Protein AF-A0A4R2MB29-F1 (afdb_monomer_lite)

Foldseek 3Di:
DVVVVVVVVVVVVVVVVVVPVVCDPVNVVVVVVVVVVVVVVVVVVVVVVVVVVVVVVCCVVPPAPWDDDDPDTDGPVVVPPPDPPDDD

Organism: Rubrivivax gelatinosus (NCBI:txid28068)

Radius of gyration: 31.38 Å; chains: 1; bounding box: 47×34×91 Å

Secondary structure (DSSP, 8-state):
-HHHHHHHHHHHHHHHHHHHHHHHHHHHHHHHHHHHHHHHHHHHHHHHHHHHHHHHHHHHHH----EEETTEEE-GGGSTTSSSS---

Structure (mmCIF, N/CA/C/O backbone):
data_AF-A0A4R2MB29-F1
#
_entry.id   AF-A0A4R2MB29-F1
#
loop_
_atom_site.group_PDB
_atom_site.id
_atom_site.type_symbol
_atom_site.label_atom_id
_atom_site.label_alt_id
_atom_site.label_comp_id
_atom_site.label_asym_id
_atom_site.label_entity_id
_atom_site.label_seq_id
_atom_site.pdbx_PDB_ins_code
_atom_site.Cartn_x
_atom_site.Cartn_y
_atom_site.Cartn_z
_atom_site.occupancy
_atom_site.B_iso_or_equiv
_atom_site.auth_seq_id
_atom_site.auth_comp_id
_atom_site.auth_asym_id
_atom_site.auth_atom_id
_atom_site.pdbx_PDB_model_num
ATOM 1 N N . MET A 1 1 ? 7.098 -19.563 -27.682 1.00 66.50 1 MET A N 1
ATOM 2 C CA . MET A 1 1 ? 6.310 -18.806 -26.669 1.00 66.50 1 MET A CA 1
ATOM 3 C C . MET A 1 1 ? 7.142 -17.747 -25.957 1.00 66.50 1 MET A C 1
ATOM 5 O O . MET A 1 1 ? 6.631 -16.655 -25.747 1.00 66.50 1 MET A O 1
ATOM 9 N N . VAL A 1 2 ? 8.408 -18.038 -25.636 1.00 84.06 2 VAL A N 1
ATOM 10 C CA . VAL A 1 2 ? 9.344 -17.103 -24.983 1.00 84.06 2 VAL A CA 1
ATOM 11 C C . VAL A 1 2 ? 9.488 -15.777 -25.743 1.00 84.06 2 VAL A C 1
ATOM 13 O O . VAL A 1 2 ? 9.489 -14.725 -25.119 1.00 84.06 2 VAL A O 1
ATOM 16 N N . GLU A 1 3 ? 9.487 -15.791 -27.078 1.00 87.38 3 GLU A N 1
ATOM 17 C CA . GLU A 1 3 ? 9.543 -14.564 -27.894 1.00 87.38 3 GLU A CA 1
ATOM 18 C C . GLU A 1 3 ? 8.342 -13.637 -27.671 1.00 87.38 3 GLU A C 1
ATOM 20 O O . GLU A 1 3 ? 8.510 -12.428 -27.553 1.00 87.38 3 GLU A O 1
ATOM 25 N N . LYS A 1 4 ? 7.129 -14.193 -27.542 1.00 90.19 4 LYS A N 1
ATOM 26 C CA . LYS A 1 4 ? 5.919 -13.404 -27.252 1.00 90.19 4 LYS A CA 1
ATOM 27 C C . LYS A 1 4 ? 5.990 -12.781 -25.857 1.00 90.19 4 LYS A C 1
ATOM 29 O O . LYS A 1 4 ? 5.553 -11.651 -25.667 1.00 90.19 4 LYS A O 1
ATOM 34 N N . VAL A 1 5 ? 6.570 -13.505 -24.899 1.00 93.12 5 VAL A N 1
ATOM 35 C CA . VAL A 1 5 ? 6.785 -13.023 -23.528 1.00 93.12 5 VAL A CA 1
ATOM 36 C C . VAL A 1 5 ? 7.830 -11.906 -23.508 1.00 93.12 5 VAL A C 1
ATOM 38 O O . VAL A 1 5 ? 7.584 -10.863 -22.912 1.00 93.12 5 VAL A O 1
ATOM 41 N N . LEU A 1 6 ? 8.953 -12.072 -24.212 1.00 92.00 6 LEU A N 1
ATOM 42 C CA . LEU A 1 6 ? 9.993 -11.047 -24.332 1.00 92.00 6 LEU A CA 1
ATOM 43 C C . LEU A 1 6 ? 9.475 -9.783 -25.027 1.00 92.00 6 LEU A C 1
ATOM 45 O O . LEU A 1 6 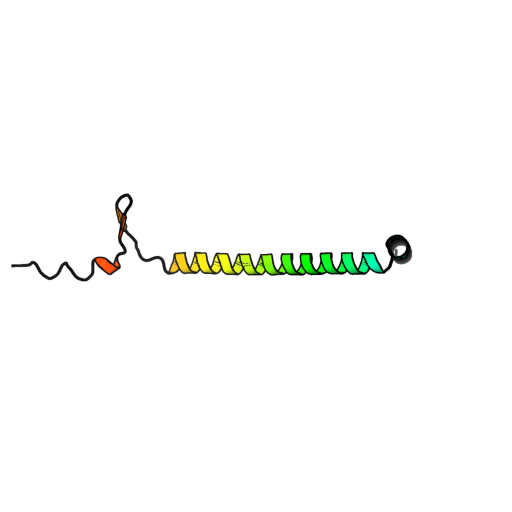? 9.732 -8.681 -24.547 1.00 92.00 6 LEU A O 1
ATOM 49 N N . ALA A 1 7 ? 8.693 -9.931 -26.099 1.00 92.69 7 ALA A N 1
ATOM 50 C CA . ALA A 1 7 ? 8.067 -8.805 -26.788 1.00 92.69 7 ALA A CA 1
ATOM 51 C C . ALA A 1 7 ? 7.086 -8.050 -25.875 1.00 92.69 7 ALA A C 1
ATOM 53 O O . ALA A 1 7 ? 7.112 -6.822 -25.823 1.00 92.69 7 ALA A O 1
ATOM 54 N N . ALA A 1 8 ? 6.263 -8.773 -25.108 1.00 94.69 8 ALA A N 1
ATOM 55 C CA . ALA A 1 8 ? 5.333 -8.169 -24.158 1.00 94.69 8 ALA A CA 1
ATOM 56 C C . ALA A 1 8 ? 6.059 -7.430 -23.022 1.00 94.69 8 ALA A C 1
ATOM 58 O O . ALA A 1 8 ? 5.679 -6.311 -22.675 1.00 94.69 8 ALA A O 1
ATOM 59 N N . ILE A 1 9 ? 7.126 -8.019 -22.472 1.00 95.12 9 ILE A N 1
ATOM 60 C CA . ILE A 1 9 ? 7.949 -7.385 -21.432 1.00 95.12 9 ILE A CA 1
ATOM 61 C C . ILE A 1 9 ? 8.627 -6.128 -21.983 1.00 95.12 9 ILE A C 1
ATOM 63 O O . ILE A 1 9 ? 8.563 -5.075 -21.351 1.00 95.12 9 ILE A O 1
ATOM 67 N N . GLY A 1 10 ? 9.228 -6.209 -23.173 1.00 95.31 10 GLY A N 1
ATOM 68 C CA . GLY A 1 10 ? 9.861 -5.064 -23.826 1.00 95.31 10 GLY A CA 1
ATOM 69 C C . GLY A 1 10 ? 8.877 -3.918 -24.062 1.00 95.31 10 GLY A C 1
ATOM 70 O O . GLY A 1 10 ? 9.171 -2.774 -23.715 1.00 95.31 10 GLY A O 1
ATOM 71 N N . LEU A 1 11 ? 7.676 -4.225 -24.565 1.00 94.56 11 LEU A N 1
ATOM 72 C CA . LEU A 1 11 ? 6.609 -3.241 -24.758 1.00 94.56 11 LEU A CA 1
ATOM 73 C C . LEU A 1 11 ? 6.198 -2.587 -23.430 1.00 94.56 11 LEU A C 1
ATOM 75 O O . LEU A 1 11 ? 6.095 -1.364 -23.351 1.00 94.56 11 LEU A O 1
ATOM 79 N N . ALA A 1 12 ? 6.007 -3.385 -22.378 1.00 94.00 12 ALA A N 1
ATOM 80 C CA . ALA A 1 12 ? 5.626 -2.888 -21.059 1.00 94.00 12 ALA A CA 1
ATOM 81 C C . ALA A 1 12 ? 6.685 -1.940 -20.471 1.00 94.00 12 ALA A C 1
ATOM 83 O O . ALA A 1 12 ? 6.338 -0.881 -19.946 1.00 94.00 12 ALA A O 1
ATOM 84 N N . VAL A 1 13 ? 7.971 -2.279 -20.607 1.00 94.44 13 VAL A N 1
ATOM 85 C CA . VAL A 1 13 ? 9.079 -1.407 -20.186 1.00 94.44 13 VAL A CA 1
ATOM 86 C C . VAL A 1 13 ? 9.082 -0.109 -20.992 1.00 94.44 13 VAL A C 1
ATOM 88 O O . VAL A 1 13 ? 9.208 0.968 -20.412 1.00 94.44 13 VAL A O 1
ATOM 91 N N . CYS A 1 14 ? 8.885 -0.191 -22.309 1.00 94.94 14 CYS A N 1
ATOM 92 C CA . CYS A 1 14 ? 8.861 0.978 -23.186 1.00 94.94 14 CYS A CA 1
ATOM 93 C C . CYS A 1 14 ? 7.736 1.955 -22.797 1.00 94.94 14 CYS A C 1
ATOM 95 O O . CYS A 1 14 ? 7.977 3.150 -22.634 1.00 94.94 14 CYS A O 1
ATOM 97 N N . ILE A 1 15 ? 6.529 1.436 -22.538 1.00 93.44 15 ILE A N 1
ATOM 98 C CA . ILE A 1 15 ? 5.381 2.224 -22.058 1.00 93.44 15 ILE A CA 1
ATOM 99 C C . ILE A 1 15 ? 5.671 2.840 -20.683 1.00 93.44 15 ILE A C 1
ATOM 101 O O . ILE A 1 15 ? 5.391 4.019 -20.467 1.00 93.44 15 ILE A O 1
ATOM 105 N N . ALA A 1 16 ? 6.256 2.076 -19.756 1.00 88.88 16 ALA A N 1
ATOM 106 C CA . ALA A 1 16 ? 6.586 2.570 -18.421 1.00 88.88 16 ALA A CA 1
ATOM 107 C C . ALA A 1 16 ? 7.601 3.726 -18.460 1.00 88.88 16 ALA A C 1
ATOM 109 O O . ALA A 1 16 ? 7.442 4.707 -17.732 1.00 88.88 16 ALA A O 1
ATOM 110 N N . LEU A 1 17 ? 8.610 3.644 -19.333 1.00 87.31 17 LEU A N 1
ATOM 111 C CA . LEU A 1 17 ? 9.581 4.720 -19.542 1.00 87.31 17 LEU A CA 1
ATOM 112 C C . LEU A 1 17 ? 8.923 5.965 -20.147 1.00 87.31 17 LEU A C 1
ATOM 114 O O . LEU A 1 17 ? 9.151 7.069 -19.653 1.00 87.31 17 LEU A O 1
ATOM 118 N N . LEU A 1 18 ? 8.060 5.787 -21.151 1.00 88.38 18 LEU A N 1
ATOM 119 C CA . LEU A 1 18 ? 7.293 6.870 -21.777 1.00 88.38 18 LEU A CA 1
ATOM 120 C C . LEU A 1 18 ? 6.425 7.611 -20.753 1.00 88.38 18 LEU A C 1
ATOM 122 O O . LEU A 1 18 ? 6.476 8.837 -20.659 1.00 88.38 18 LEU A O 1
ATOM 126 N N . LEU A 1 19 ? 5.688 6.864 -19.928 1.00 85.06 19 LEU A N 1
ATOM 127 C CA . LEU A 1 19 ? 4.894 7.415 -18.830 1.00 85.06 19 LEU A CA 1
ATOM 128 C C . LEU A 1 19 ? 5.774 8.125 -17.794 1.00 85.06 19 LEU A C 1
ATOM 130 O O . LEU A 1 19 ? 5.421 9.206 -17.326 1.00 85.06 19 LEU A O 1
ATOM 134 N N . GLY A 1 20 ? 6.938 7.560 -17.467 1.00 82.62 20 GLY A N 1
ATOM 135 C CA . GLY A 1 20 ? 7.907 8.175 -16.560 1.00 82.62 20 GLY A CA 1
ATOM 136 C C . GLY A 1 20 ? 8.444 9.516 -17.070 1.00 82.62 20 GLY A C 1
ATOM 137 O O . GLY A 1 20 ? 8.607 10.449 -16.279 1.00 82.62 20 GLY A O 1
ATOM 138 N N . MET A 1 21 ? 8.673 9.641 -18.381 1.00 81.62 21 MET A N 1
ATOM 139 C CA . MET A 1 21 ? 9.089 10.898 -19.011 1.00 81.62 21 MET A CA 1
ATOM 140 C C . MET A 1 21 ? 7.946 11.921 -19.063 1.00 81.62 21 MET A C 1
ATOM 142 O O . MET A 1 21 ? 8.167 13.078 -18.714 1.00 81.62 21 MET A O 1
ATOM 146 N N . LEU A 1 22 ? 6.725 11.501 -19.417 1.00 78.88 22 LEU A N 1
ATOM 147 C CA . LEU A 1 22 ? 5.533 12.363 -19.490 1.00 78.88 22 LEU A CA 1
ATOM 148 C C . LEU A 1 22 ? 5.103 12.928 -18.128 1.00 78.88 22 LEU A C 1
ATOM 150 O O . LEU A 1 22 ? 4.667 14.074 -18.031 1.00 78.88 22 LEU A O 1
ATOM 154 N N . ILE A 1 23 ? 5.207 12.128 -17.068 1.00 75.94 23 ILE A N 1
ATOM 155 C CA . ILE A 1 23 ? 4.752 12.514 -15.725 1.00 75.94 23 ILE A CA 1
ATOM 156 C C . ILE A 1 23 ? 5.801 13.385 -15.010 1.00 75.94 23 ILE A C 1
ATOM 158 O O . ILE A 1 23 ? 5.448 14.181 -14.136 1.00 75.94 23 ILE A O 1
ATOM 162 N N . GLY A 1 24 ? 7.071 13.301 -15.418 1.00 68.38 24 GLY A N 1
ATOM 163 C CA . GLY A 1 24 ? 8.181 14.025 -14.806 1.00 68.38 24 GLY A CA 1
ATOM 164 C C . GLY A 1 24 ? 8.571 13.449 -13.438 1.00 68.38 24 GLY A C 1
ATOM 165 O O . GLY A 1 24 ? 7.727 13.074 -12.618 1.00 68.38 24 GLY A O 1
ATOM 166 N N . ARG A 1 25 ? 9.882 13.399 -13.152 1.00 64.12 25 ARG A N 1
ATOM 167 C CA . ARG A 1 25 ? 10.451 12.756 -11.943 1.00 64.12 25 ARG A CA 1
ATOM 168 C C . ARG A 1 25 ? 9.859 13.284 -10.625 1.00 64.12 25 ARG A C 1
ATOM 170 O O . ARG A 1 25 ? 9.796 12.535 -9.654 1.00 64.12 25 ARG A O 1
ATOM 177 N N . GLY A 1 26 ? 9.387 14.534 -10.604 1.00 64.50 26 GLY A N 1
ATOM 178 C CA . GLY A 1 26 ? 8.753 15.155 -9.436 1.00 64.50 26 GLY A CA 1
ATOM 179 C C . GLY A 1 26 ? 7.384 14.564 -9.077 1.00 64.50 26 GLY A C 1
ATOM 180 O O . GLY A 1 26 ? 7.139 14.274 -7.909 1.00 64.50 26 GLY A O 1
ATOM 181 N N . ARG A 1 27 ? 6.509 14.303 -10.062 1.00 63.31 27 ARG A N 1
ATOM 182 C CA . ARG A 1 27 ? 5.154 13.781 -9.790 1.00 63.31 27 ARG A CA 1
ATOM 183 C C . ARG A 1 27 ? 5.126 12.275 -9.558 1.00 63.31 27 ARG A C 1
ATOM 185 O O . ARG A 1 27 ? 4.298 11.796 -8.787 1.00 63.31 27 ARG A O 1
ATOM 192 N N . VAL A 1 28 ? 6.067 11.528 -10.142 1.00 67.19 28 VAL A N 1
ATOM 193 C CA . VAL A 1 28 ? 6.220 10.090 -9.857 1.00 67.19 28 VAL A CA 1
ATOM 194 C C . VAL A 1 28 ? 6.592 9.863 -8.390 1.00 67.19 28 VAL A C 1
ATOM 196 O O . VAL A 1 28 ? 6.018 8.988 -7.746 1.00 67.19 28 VAL A O 1
ATOM 199 N N . ALA A 1 29 ? 7.502 10.667 -7.832 1.00 65.81 29 ALA A N 1
ATOM 200 C CA . ALA A 1 29 ? 7.890 10.559 -6.425 1.00 65.81 29 ALA A CA 1
ATOM 201 C C . ALA A 1 29 ? 6.704 10.816 -5.480 1.00 65.81 29 ALA A C 1
ATOM 203 O O . ALA A 1 29 ? 6.496 10.064 -4.526 1.00 65.81 29 ALA A O 1
ATOM 204 N N . GLU A 1 30 ? 5.890 11.829 -5.782 1.00 66.88 30 GLU A N 1
ATOM 205 C CA . GLU A 1 30 ? 4.697 12.158 -5.001 1.00 66.88 30 GLU A CA 1
ATOM 206 C C . GLU A 1 30 ? 3.626 11.060 -5.103 1.00 66.88 30 GLU A C 1
ATOM 208 O O . GLU A 1 30 ? 3.030 10.655 -4.103 1.00 66.88 30 GLU A O 1
ATOM 213 N N . MET A 1 31 ? 3.432 10.497 -6.297 1.00 66.25 31 MET A N 1
ATOM 214 C CA . MET A 1 31 ? 2.499 9.397 -6.517 1.00 66.25 31 MET A CA 1
ATOM 215 C C . MET A 1 31 ? 2.953 8.123 -5.789 1.00 66.25 31 MET A C 1
ATOM 217 O O . MET A 1 31 ? 2.151 7.508 -5.096 1.00 66.25 31 MET A O 1
ATOM 221 N N . VAL A 1 32 ? 4.245 7.775 -5.827 1.00 74.06 32 VAL A N 1
ATOM 222 C CA . VAL A 1 32 ? 4.814 6.634 -5.078 1.00 74.06 32 VAL A CA 1
ATOM 223 C C . VAL A 1 32 ? 4.657 6.813 -3.566 1.00 74.06 32 VAL A C 1
ATOM 225 O O . VAL A 1 32 ? 4.362 5.843 -2.863 1.00 74.06 32 VAL A O 1
ATOM 228 N N . GLN A 1 33 ? 4.818 8.035 -3.053 1.00 69.81 33 GLN A N 1
ATOM 229 C CA . GLN A 1 33 ? 4.578 8.352 -1.642 1.00 69.81 33 GLN A CA 1
ATOM 230 C C . GLN A 1 33 ? 3.109 8.117 -1.258 1.00 69.81 33 GLN A C 1
ATOM 232 O O . GLN A 1 33 ? 2.847 7.446 -0.256 1.00 69.81 33 GLN A O 1
ATOM 237 N N . ARG A 1 34 ? 2.154 8.575 -2.083 1.00 68.12 34 ARG A N 1
ATOM 238 C CA . ARG A 1 34 ? 0.712 8.340 -1.872 1.00 68.12 34 ARG A CA 1
ATOM 239 C C . ARG A 1 34 ? 0.337 6.860 -1.966 1.00 68.12 34 ARG A C 1
ATOM 241 O O . ARG A 1 34 ? -0.451 6.371 -1.161 1.00 68.12 34 ARG A O 1
ATOM 248 N N . THR A 1 35 ? 0.937 6.111 -2.888 1.00 73.69 35 THR A N 1
ATOM 249 C CA . THR A 1 35 ? 0.701 4.665 -2.994 1.00 73.69 35 THR A CA 1
ATOM 250 C C . THR A 1 35 ? 1.277 3.927 -1.787 1.00 73.69 35 THR A C 1
ATOM 252 O O . THR A 1 35 ? 0.634 3.028 -1.252 1.00 73.69 35 THR A O 1
ATOM 255 N N . ARG A 1 36 ? 2.458 4.325 -1.291 1.00 71.19 36 ARG A N 1
ATOM 256 C CA . ARG A 1 36 ? 3.055 3.749 -0.075 1.00 71.19 36 ARG A CA 1
ATOM 257 C C . ARG A 1 36 ? 2.242 4.056 1.178 1.00 71.19 36 ARG A C 1
ATOM 259 O O . ARG A 1 36 ? 2.098 3.164 2.015 1.00 71.19 36 ARG A O 1
ATOM 266 N N . SER A 1 37 ? 1.711 5.269 1.323 1.00 66.50 37 SER A N 1
ATOM 267 C CA . SER A 1 37 ? 0.851 5.614 2.460 1.00 66.50 37 SER A CA 1
ATOM 268 C C . SER A 1 37 ? -0.477 4.858 2.400 1.00 66.50 37 SER A C 1
ATOM 270 O O . SER A 1 37 ? -0.870 4.267 3.404 1.00 66.50 37 SER A O 1
ATOM 272 N N . ALA A 1 38 ? -1.099 4.740 1.223 1.00 70.69 38 ALA A N 1
ATOM 273 C CA . ALA A 1 38 ? -2.293 3.918 1.022 1.00 70.69 38 ALA A CA 1
ATOM 274 C C . ALA A 1 38 ? -2.031 2.429 1.307 1.00 70.69 38 ALA A C 1
ATOM 276 O O . ALA A 1 38 ? -2.855 1.751 1.920 1.00 70.69 38 ALA A O 1
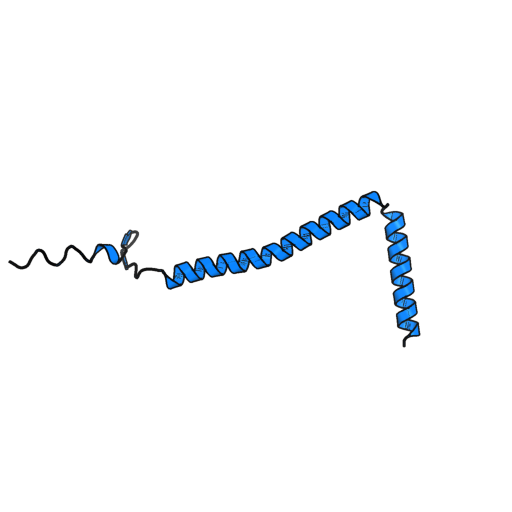ATOM 277 N N . TRP A 1 39 ? -0.858 1.914 0.929 1.00 69.50 39 TRP A N 1
ATOM 278 C CA . TRP A 1 39 ? -0.475 0.530 1.201 1.00 69.50 39 TRP A CA 1
ATOM 279 C C . TRP A 1 39 ? -0.224 0.279 2.695 1.00 69.50 39 TRP A C 1
ATOM 281 O O . TRP A 1 39 ? -0.659 -0.743 3.230 1.00 69.50 39 TRP A O 1
ATOM 291 N N . ARG A 1 40 ? 0.399 1.235 3.403 1.00 68.06 40 ARG A N 1
ATOM 292 C CA . ARG A 1 40 ? 0.499 1.205 4.874 1.00 68.06 40 ARG A CA 1
ATOM 293 C C . ARG A 1 40 ? -0.879 1.264 5.525 1.00 68.06 40 ARG A C 1
ATOM 295 O O . ARG A 1 40 ? -1.116 0.503 6.458 1.00 68.06 40 ARG A O 1
ATOM 302 N N . TRP A 1 41 ? -1.790 2.086 5.009 1.00 62.22 41 TRP A N 1
ATOM 303 C CA . TRP A 1 41 ? -3.146 2.204 5.541 1.00 62.22 41 TRP A CA 1
ATOM 304 C C . TRP A 1 41 ? -3.951 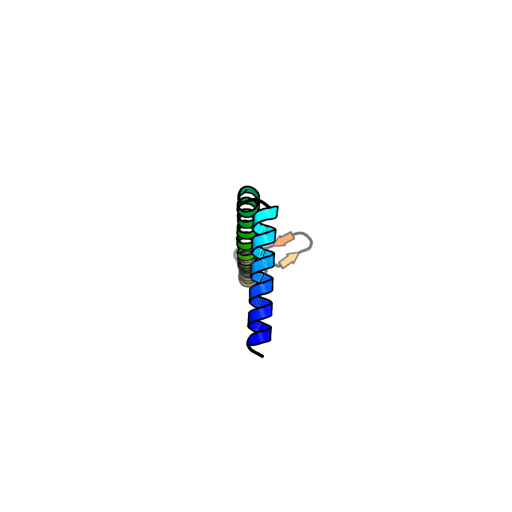0.916 5.345 1.00 62.22 41 TRP A C 1
ATOM 306 O O . TRP A 1 41 ? -4.589 0.439 6.278 1.00 62.22 41 TRP A O 1
ATOM 316 N N . ASN A 1 42 ? -3.834 0.271 4.181 1.00 67.12 42 ASN A N 1
ATOM 317 C CA . ASN A 1 42 ? -4.471 -1.019 3.921 1.00 67.12 42 ASN A CA 1
ATOM 318 C C . ASN A 1 42 ? -3.904 -2.136 4.820 1.00 67.12 42 ASN A C 1
ATOM 320 O O . ASN A 1 42 ? -4.638 -2.992 5.314 1.00 67.12 42 ASN A O 1
ATOM 324 N N . ARG A 1 43 ? -2.591 -2.103 5.092 1.00 64.75 43 ARG A N 1
ATOM 325 C CA . ARG A 1 43 ? -1.944 -3.037 6.023 1.00 64.75 43 ARG A CA 1
ATOM 326 C C . ARG A 1 43 ? -2.365 -2.793 7.478 1.00 64.75 43 ARG A C 1
ATOM 328 O O . ARG A 1 43 ? -2.582 -3.763 8.195 1.00 64.75 43 ARG A O 1
ATOM 335 N N . GLN A 1 44 ? -2.534 -1.534 7.887 1.00 60.38 44 GLN A N 1
ATOM 336 C CA . GLN A 1 44 ? -3.054 -1.156 9.209 1.00 60.38 44 GLN A CA 1
ATOM 337 C C . GLN A 1 44 ? -4.542 -1.483 9.378 1.00 60.38 44 GLN A C 1
ATOM 339 O O . GLN A 1 44 ? -4.982 -1.819 10.473 1.00 60.38 44 GLN A O 1
ATOM 344 N N . ARG A 1 45 ? -5.330 -1.457 8.300 1.00 60.50 45 ARG A N 1
ATOM 345 C CA . ARG A 1 45 ? -6.754 -1.812 8.357 1.00 60.50 45 ARG A CA 1
ATOM 346 C C . ARG A 1 45 ? -6.965 -3.256 8.818 1.00 60.50 45 ARG A C 1
ATOM 348 O O . ARG A 1 45 ? -7.824 -3.518 9.651 1.00 60.50 45 ARG A O 1
ATOM 355 N N . ARG A 1 46 ? -6.112 -4.173 8.347 1.00 62.84 46 ARG A N 1
ATOM 356 C CA . ARG A 1 46 ? -6.129 -5.583 8.767 1.00 62.84 46 ARG A CA 1
ATOM 357 C C . ARG A 1 46 ? -5.680 -5.795 10.214 1.00 62.84 46 ARG A C 1
ATOM 359 O O . ARG A 1 46 ? -6.100 -6.774 10.820 1.00 62.84 46 ARG A O 1
ATOM 366 N N . SER A 1 47 ? -4.819 -4.933 10.765 1.00 62.47 47 SER A N 1
ATOM 367 C CA . SER A 1 47 ? -4.451 -5.024 12.186 1.00 62.47 47 SER A CA 1
ATOM 368 C C . SER A 1 47 ? -5.555 -4.474 13.088 1.00 62.47 47 SER A C 1
ATOM 370 O O . SER A 1 47 ? -5.870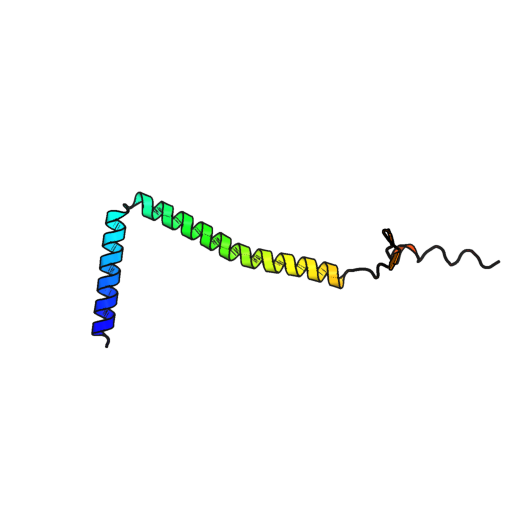 -5.109 14.086 1.00 62.47 47 SER A O 1
ATOM 372 N N . ALA A 1 48 ? -6.203 -3.375 12.690 1.00 64.38 48 ALA A N 1
ATOM 373 C CA . ALA A 1 48 ? -7.306 -2.777 13.445 1.00 64.38 48 ALA A CA 1
ATOM 374 C C . ALA A 1 48 ? -8.536 -3.700 13.539 1.00 64.38 48 ALA A C 1
ATOM 376 O O . ALA A 1 48 ? -9.180 -3.768 14.580 1.00 64.38 48 ALA A O 1
ATOM 377 N N . GLU A 1 49 ? -8.843 -4.450 12.476 1.00 68.88 49 GLU A N 1
ATOM 378 C CA . GLU A 1 49 ? -9.948 -5.418 12.480 1.00 68.88 49 GLU A CA 1
ATOM 379 C C . GLU A 1 49 ? -9.716 -6.554 13.488 1.00 68.88 49 GLU A C 1
ATOM 381 O O . GLU A 1 49 ? -10.623 -6.923 14.229 1.00 68.88 49 GLU A O 1
ATOM 386 N N . ARG A 1 50 ? -8.480 -7.062 13.579 1.00 73.50 50 ARG A N 1
ATOM 387 C CA . ARG A 1 50 ? -8.119 -8.108 14.549 1.00 73.50 50 ARG A CA 1
ATOM 388 C C . ARG A 1 50 ? -8.199 -7.603 15.984 1.00 73.50 50 ARG A C 1
ATOM 390 O O . ARG A 1 50 ? -8.739 -8.298 16.835 1.00 73.50 50 ARG A O 1
ATOM 397 N N . GLU A 1 51 ? -7.701 -6.396 16.227 1.00 72.69 51 GLU A N 1
ATOM 398 C CA . GLU A 1 51 ? -7.720 -5.773 17.551 1.00 72.69 51 GLU A CA 1
ATOM 399 C C . GLU A 1 51 ? -9.159 -5.497 18.021 1.00 72.69 51 GLU A C 1
ATOM 401 O O . GLU A 1 51 ? -9.509 -5.784 19.164 1.00 72.69 51 GLU A O 1
ATOM 406 N N . ALA A 1 52 ? -10.037 -5.043 17.120 1.00 74.31 52 ALA A N 1
ATOM 407 C CA . ALA A 1 52 ? -11.454 -4.846 17.421 1.00 74.31 52 ALA A CA 1
ATOM 408 C C . ALA A 1 52 ? -12.178 -6.166 17.740 1.00 74.31 52 ALA A C 1
ATOM 410 O O . ALA A 1 52 ? -12.928 -6.238 18.717 1.00 74.31 52 ALA A O 1
ATOM 411 N N . VAL A 1 53 ? -11.936 -7.222 16.954 1.00 79.31 53 VAL A N 1
ATOM 412 C CA . VAL A 1 53 ? -12.513 -8.553 17.206 1.00 79.31 53 VAL A CA 1
ATOM 413 C C . VAL A 1 53 ? -12.029 -9.114 18.543 1.00 79.31 53 VAL A C 1
ATOM 415 O O . VAL A 1 53 ? -12.835 -9.655 19.296 1.00 79.31 53 VAL A O 1
ATOM 418 N N . GLU A 1 54 ? -10.754 -8.930 18.887 1.00 81.94 54 GLU A N 1
ATOM 419 C CA . GLU A 1 54 ? -10.205 -9.387 20.165 1.00 81.94 54 GLU A CA 1
ATOM 420 C C . GLU A 1 54 ? -10.860 -8.677 21.363 1.00 81.94 54 GLU A C 1
AT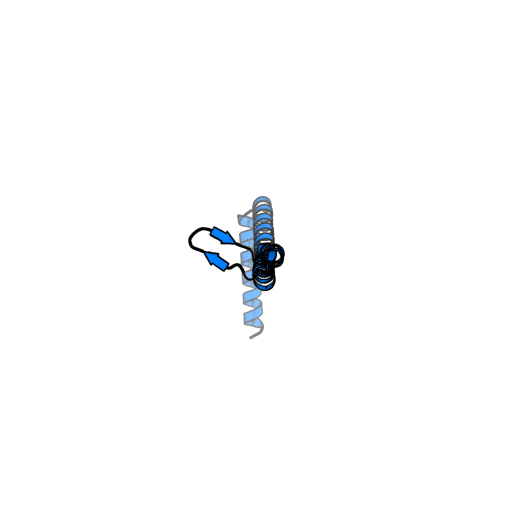OM 422 O O . GLU A 1 54 ? -11.196 -9.322 22.357 1.00 81.94 54 GLU A O 1
ATOM 427 N N . VAL A 1 55 ? -11.106 -7.365 21.270 1.00 79.12 55 VAL A N 1
ATOM 428 C CA . VAL A 1 55 ? -11.820 -6.606 22.314 1.00 79.12 55 VAL A CA 1
ATOM 429 C C . VAL A 1 55 ? -13.262 -7.093 22.465 1.00 79.12 55 VAL A C 1
ATOM 431 O O . VAL A 1 55 ? -13.729 -7.282 23.590 1.00 79.12 55 VAL A O 1
ATOM 434 N N . ILE A 1 56 ? -13.957 -7.349 21.353 1.00 72.81 56 ILE A N 1
ATOM 435 C CA . ILE A 1 56 ? -15.328 -7.877 21.361 1.00 72.81 56 ILE A CA 1
ATOM 436 C C . ILE A 1 56 ? -15.363 -9.284 21.966 1.00 72.81 56 ILE A C 1
ATOM 438 O O . ILE A 1 56 ? -16.217 -9.571 22.804 1.00 72.81 56 ILE A O 1
ATOM 442 N N . GLU A 1 57 ? -14.433 -10.164 21.590 1.00 77.19 57 GLU A N 1
ATOM 443 C CA . GLU A 1 57 ? -14.345 -11.508 22.164 1.00 77.19 57 GLU A CA 1
ATOM 444 C C . GLU A 1 57 ? -14.000 -11.481 23.650 1.00 77.19 57 GLU A C 1
ATOM 446 O O . GLU A 1 57 ? -14.589 -12.236 24.424 1.00 77.19 57 GLU A O 1
ATOM 451 N N . ARG A 1 58 ? -13.087 -10.601 24.074 1.00 72.12 58 ARG A N 1
ATOM 452 C CA . ARG A 1 58 ? -12.746 -10.416 25.489 1.00 72.12 58 ARG A CA 1
ATOM 453 C C . ARG A 1 58 ? -13.957 -9.941 26.285 1.00 72.12 58 ARG A C 1
ATOM 455 O O . ARG A 1 58 ? -14.229 -10.491 27.348 1.00 72.12 58 ARG A O 1
ATOM 462 N N . ALA A 1 59 ? -14.713 -8.983 25.752 1.00 73.12 59 ALA A N 1
ATOM 463 C CA . ALA A 1 59 ? -15.962 -8.529 26.354 1.00 73.12 59 ALA A CA 1
ATOM 464 C C . ALA A 1 59 ? -17.012 -9.649 26.400 1.00 73.12 59 ALA A C 1
ATOM 466 O O . ALA A 1 59 ? -17.698 -9.795 27.404 1.00 73.12 59 ALA A O 1
ATOM 467 N N . ARG A 1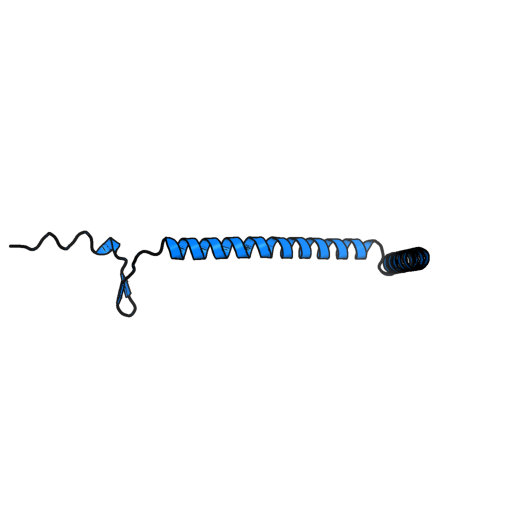 60 ? -17.106 -10.486 25.359 1.00 73.50 60 ARG A N 1
ATOM 468 C CA . ARG A 1 60 ? -18.044 -11.616 25.304 1.00 73.50 60 ARG A CA 1
ATOM 469 C C . ARG A 1 60 ? -17.680 -12.734 26.287 1.00 73.50 60 ARG A C 1
ATOM 471 O O . ARG A 1 60 ? -18.580 -13.296 26.899 1.00 73.50 60 ARG A O 1
ATOM 478 N N . ARG A 1 61 ? -16.392 -13.058 26.454 1.00 70.62 61 ARG A N 1
ATOM 479 C CA . ARG A 1 61 ? -15.922 -14.078 27.416 1.00 70.62 61 ARG A CA 1
ATOM 480 C C . ARG A 1 61 ? -15.949 -13.580 28.861 1.00 70.62 61 ARG A C 1
ATOM 482 O O . ARG A 1 61 ? -16.192 -14.370 29.762 1.00 70.62 61 ARG A O 1
ATOM 489 N N . GLY A 1 62 ? -15.676 -12.293 29.073 1.00 63.31 62 GLY A N 1
ATOM 490 C CA . GLY A 1 62 ? -15.667 -11.655 30.389 1.00 63.31 62 GLY A CA 1
ATOM 491 C C . GLY A 1 62 ? -17.010 -11.069 30.816 1.00 63.31 62 GLY A C 1
ATOM 492 O O . GLY A 1 62 ? -17.077 -10.507 31.906 1.00 63.31 62 GLY A O 1
ATOM 493 N N . ALA A 1 63 ? -18.054 -11.158 29.982 1.00 60.44 63 ALA A N 1
ATOM 494 C CA . ALA A 1 63 ? -19.377 -10.639 30.302 1.00 60.44 63 ALA A CA 1
ATOM 495 C C . ALA A 1 63 ? -19.899 -11.344 31.566 1.00 60.44 63 ALA A C 1
ATOM 497 O O . ALA A 1 63 ? -20.178 -12.547 31.522 1.00 60.44 63 ALA A O 1
ATOM 498 N N . PRO A 1 64 ? -20.041 -10.624 32.696 1.00 58.62 64 PRO A N 1
ATOM 499 C CA . PRO A 1 64 ? -20.712 -11.167 33.862 1.00 58.62 64 PRO A CA 1
ATOM 500 C C . PRO A 1 64 ? -22.143 -11.520 33.457 1.00 58.62 64 PRO A C 1
ATOM 502 O O . PRO A 1 64 ? -22.715 -10.891 32.569 1.00 58.62 64 PRO A O 1
ATOM 505 N N . ASN A 1 65 ? -22.737 -12.513 34.107 1.00 58.09 65 ASN A N 1
ATOM 506 C CA . ASN A 1 65 ? -24.142 -12.853 33.908 1.00 58.09 65 ASN A CA 1
ATOM 507 C C . ASN A 1 65 ? -25.004 -11.682 34.436 1.00 58.09 65 ASN A C 1
ATOM 509 O O . ASN A 1 65 ? -25.347 -11.636 35.617 1.00 58.09 65 ASN A O 1
ATOM 513 N N . VAL A 1 66 ? -25.228 -10.656 33.607 1.00 58.62 66 VAL A N 1
ATOM 514 C CA . VAL A 1 66 ? -25.971 -9.441 33.968 1.00 58.62 66 VAL A CA 1
ATOM 515 C C . VAL A 1 66 ? -27.451 -9.724 33.759 1.00 58.62 66 VAL A C 1
ATOM 517 O O . VAL A 1 66 ? -27.894 -9.926 32.629 1.00 58.62 66 VAL A O 1
ATOM 520 N N . GLN A 1 67 ? -28.228 -9.721 34.842 1.00 58.47 67 GLN A N 1
ATOM 521 C CA . GLN A 1 67 ? -29.682 -9.755 34.731 1.00 58.47 67 GLN A CA 1
ATOM 522 C C . GLN A 1 67 ? -30.172 -8.368 34.314 1.00 58.47 67 GLN A C 1
ATOM 524 O O . GLN A 1 67 ? -29.829 -7.349 34.924 1.00 58.47 67 GLN A O 1
ATOM 529 N N . ARG A 1 68 ? -30.944 -8.335 33.227 1.00 53.06 68 ARG A N 1
ATOM 530 C CA . ARG A 1 68 ? -31.561 -7.118 32.706 1.00 53.06 68 ARG A CA 1
ATOM 531 C C . ARG A 1 68 ? -32.994 -7.037 33.220 1.00 53.06 68 ARG A C 1
ATOM 533 O O . ARG A 1 68 ? -33.860 -7.757 32.735 1.00 53.06 68 ARG A O 1
ATOM 540 N N . GLU A 1 69 ? -33.239 -6.129 34.157 1.00 54.28 69 GLU A N 1
ATOM 541 C CA . GLU A 1 69 ? -34.584 -5.761 34.609 1.00 54.28 69 GLU A CA 1
ATOM 542 C C . GLU A 1 69 ? -34.975 -4.436 33.939 1.00 54.28 69 GLU A C 1
ATOM 544 O O . GLU A 1 69 ? -34.569 -3.347 34.350 1.00 54.28 69 GLU A O 1
ATOM 549 N N . GLY A 1 70 ? -35.723 -4.519 32.833 1.00 71.06 70 GLY A N 1
ATOM 550 C CA . GLY A 1 70 ? -36.151 -3.340 32.073 1.00 71.06 70 GLY A CA 1
ATOM 551 C C . GLY A 1 70 ? -34.974 -2.525 31.506 1.00 71.06 70 GLY A C 1
ATOM 552 O O . GLY A 1 70 ? -34.207 -3.019 30.675 1.00 71.06 70 GLY A O 1
ATOM 553 N N . ASN A 1 71 ? -34.841 -1.263 31.934 1.00 79.06 71 ASN A N 1
ATOM 554 C CA . ASN A 1 71 ? -33.737 -0.362 31.553 1.00 79.06 71 ASN A CA 1
ATOM 555 C C . ASN A 1 71 ? -32.534 -0.407 32.509 1.00 79.06 71 ASN A C 1
ATOM 557 O O . ASN A 1 71 ? -31.558 0.308 32.288 1.00 79.06 71 ASN A O 1
ATOM 561 N N . VAL A 1 72 ? -32.584 -1.224 33.562 1.00 67.19 72 VAL A N 1
ATOM 562 C CA . VAL A 1 72 ? -31.526 -1.295 34.569 1.00 67.19 72 VAL A CA 1
ATOM 563 C C . VAL A 1 72 ? -30.684 -2.548 34.340 1.00 67.19 72 VAL A C 1
ATOM 565 O O . VAL A 1 72 ? -31.194 -3.666 34.266 1.00 67.19 72 VAL A O 1
ATOM 568 N N . TYR A 1 73 ? -29.371 -2.353 34.229 1.00 64.38 73 TYR A N 1
ATOM 569 C CA . TYR A 1 73 ? -28.390 -3.434 34.208 1.00 64.38 73 TYR A CA 1
ATOM 570 C C . TYR A 1 73 ? -27.885 -3.664 35.633 1.00 64.38 73 TYR A C 1
ATOM 572 O O . TYR A 1 73 ? -27.198 -2.801 36.182 1.00 64.38 73 TYR A O 1
ATOM 580 N N . ARG A 1 74 ? -28.215 -4.814 36.240 1.00 66.25 74 ARG A N 1
ATOM 581 C CA . ARG A 1 74 ? -27.713 -5.190 37.570 1.00 66.25 74 ARG A CA 1
ATOM 582 C C . ARG A 1 74 ? -26.659 -6.301 37.432 1.00 66.25 74 ARG A C 1
ATOM 584 O O . ARG A 1 74 ? -27.004 -7.424 37.058 1.00 66.25 74 ARG A O 1
ATOM 591 N N . PRO A 1 75 ? -25.371 -6.022 37.708 1.00 63.03 75 PRO A N 1
ATOM 592 C CA . PRO A 1 75 ? -24.341 -7.055 37.719 1.00 63.03 75 PRO A CA 1
ATOM 593 C C . PRO A 1 75 ? -24.593 -8.056 38.856 1.00 63.03 75 PRO A C 1
ATOM 595 O O . PRO A 1 75 ? -24.917 -7.660 39.976 1.00 63.03 75 PRO A O 1
ATOM 598 N N . SER A 1 76 ? -24.401 -9.351 38.595 1.00 60.22 76 SER A N 1
ATOM 599 C CA . SER A 1 76 ? -24.608 -10.431 39.576 1.00 60.22 76 SER A CA 1
ATOM 600 C C . SER A 1 76 ? -23.716 -10.330 40.822 1.00 60.22 76 SER A C 1
ATOM 602 O O . SER A 1 76 ? -24.089 -10.823 41.884 1.00 60.22 76 SER A O 1
ATOM 604 N N . SER A 1 77 ? -22.580 -9.631 40.734 1.00 62.94 77 SER A N 1
ATOM 605 C CA . SER A 1 77 ? -21.668 -9.383 41.858 1.00 62.94 77 SER A CA 1
ATOM 606 C C . SER A 1 77 ? -22.259 -8.502 42.965 1.00 62.94 77 SER A C 1
ATOM 608 O O . SER A 1 77 ? -21.738 -8.505 44.077 1.00 62.94 77 SER A O 1
ATOM 610 N N . PHE A 1 78 ? -23.355 -7.782 42.703 1.00 60.69 78 PHE A N 1
ATOM 611 C CA . PHE A 1 78 ? -24.027 -6.956 43.711 1.00 60.69 78 PHE A CA 1
ATOM 612 C C . PHE A 1 78 ? -24.971 -7.743 44.635 1.00 60.69 78 PHE A C 1
ATOM 614 O O . PHE A 1 78 ? -25.310 -7.246 45.707 1.00 60.69 78 PHE A O 1
ATOM 621 N N . ASN A 1 79 ? -25.379 -8.963 44.261 1.00 58.09 79 ASN A N 1
ATOM 622 C CA . ASN A 1 79 ? -26.331 -9.760 45.048 1.00 58.09 79 ASN A CA 1
ATOM 623 C C . ASN A 1 79 ? -25.669 -10.642 46.124 1.00 58.09 79 ASN A C 1
ATOM 625 O O . ASN A 1 79 ? -26.362 -11.147 46.999 1.00 58.09 79 ASN A O 1
ATOM 629 N N . GLY A 1 80 ? -24.345 -10.816 46.104 1.00 53.59 80 GLY A N 1
ATOM 630 C CA . GLY A 1 80 ? -23.644 -11.784 46.961 1.00 53.59 80 GLY A CA 1
ATOM 631 C C . GLY A 1 80 ? -23.419 -11.379 48.423 1.00 53.59 80 GLY A C 1
ATOM 632 O O . GLY A 1 80 ? -22.599 -12.009 49.079 1.00 53.59 80 GLY A O 1
ATOM 633 N N . ARG A 1 81 ? -24.054 -10.314 48.937 1.00 55.12 81 ARG A N 1
ATOM 634 C CA . ARG A 1 81 ? -23.744 -9.800 50.289 1.00 55.12 81 ARG A CA 1
ATOM 635 C C . ARG A 1 81 ? -24.932 -9.373 51.149 1.00 55.12 81 ARG A C 1
ATOM 637 O O . ARG A 1 81 ? -24.708 -8.741 52.171 1.00 55.12 81 ARG A O 1
ATOM 644 N N . ARG A 1 82 ? -26.176 -9.637 50.734 1.00 52.56 82 ARG A N 1
ATOM 645 C CA . ARG A 1 82 ? -27.362 -9.087 51.426 1.00 52.56 82 ARG A CA 1
ATOM 646 C C . ARG A 1 82 ? -28.454 -10.103 51.766 1.00 52.56 82 ARG A C 1
ATOM 648 O O . ARG A 1 82 ? -29.520 -9.687 52.198 1.00 52.56 82 ARG A O 1
ATOM 655 N N . ALA A 1 83 ? -28.211 -11.396 51.551 1.00 54.34 83 ALA A N 1
ATOM 656 C CA . ALA A 1 83 ? -29.210 -12.444 51.780 1.00 54.34 83 ALA A CA 1
ATOM 657 C C . ALA A 1 83 ? -29.036 -13.218 53.104 1.00 54.34 83 ALA A C 1
ATOM 659 O O . ALA A 1 83 ? -29.921 -13.999 53.431 1.00 54.34 83 ALA A O 1
ATOM 660 N N . ASP A 1 84 ? -27.965 -12.978 53.872 1.00 54.53 84 ASP A N 1
ATOM 661 C CA . ASP A 1 84 ? -27.660 -13.763 55.084 1.00 54.53 84 ASP A CA 1
ATOM 662 C C . ASP A 1 84 ? -28.061 -13.080 56.411 1.00 54.53 84 ASP A C 1
ATOM 664 O O . ASP A 1 84 ? -27.897 -13.679 57.467 1.00 54.53 84 ASP A O 1
ATOM 668 N N . ASP A 1 85 ? -28.637 -11.869 56.387 1.00 54.81 85 ASP A N 1
ATOM 669 C CA . ASP A 1 85 ? -28.906 -11.085 57.614 1.00 54.81 85 ASP A CA 1
ATOM 670 C C . ASP A 1 85 ? -30.365 -11.128 58.120 1.00 54.81 85 ASP A C 1
ATOM 672 O O . ASP A 1 85 ? -30.705 -10.414 59.060 1.00 54.81 85 ASP A O 1
ATOM 676 N N . HIS A 1 86 ? -31.249 -11.956 57.549 1.00 49.56 86 HIS A N 1
ATOM 677 C CA . HIS A 1 86 ? -32.641 -12.058 58.020 1.00 49.56 86 HIS A CA 1
ATOM 678 C C . HIS A 1 86 ? -33.159 -13.504 58.033 1.00 49.56 86 HIS A C 1
ATOM 680 O O . HIS A 1 86 ? -33.977 -13.897 57.202 1.00 49.56 86 HIS A O 1
ATOM 686 N N . GLN A 1 87 ? -32.694 -14.290 59.002 1.00 44.06 87 GLN A N 1
ATOM 687 C CA . GLN A 1 87 ? -33.475 -15.388 59.579 1.00 44.06 87 GLN A CA 1
ATOM 688 C C . GLN A 1 87 ? -33.461 -15.206 61.101 1.00 44.06 87 GLN A C 1
ATOM 690 O O . GLN A 1 87 ? -32.563 -15.696 61.783 1.00 44.06 87 GLN A O 1
ATOM 695 N N . GLU A 1 88 ? -34.424 -14.422 61.589 1.00 38.16 88 GLU A N 1
ATOM 696 C CA . GLU A 1 88 ? -34.948 -14.528 62.958 1.00 38.16 88 GLU A CA 1
ATOM 697 C C . GLU A 1 88 ? -36.138 -15.494 62.960 1.00 38.16 88 GLU A C 1
ATOM 699 O O . GLU A 1 88 ? -36.908 -15.470 61.966 1.00 38.16 88 GLU A O 1
#

Sequence (88 aa):
MVEKVLAAIGLAVCIALLLGMLIGRGRVAEMVQRTRSAWRWNRQRRSAEREAVEVIERARRGAPNVQREGNVYRPSSFNGRRADDHQE

pLDDT: mean 70.88, std 13.18, range [38.16, 95.31]